Protein AF-A0A293NFX6-F1 (afdb_monomer_lite)

Sequence (127 aa):
MSAEDKKRLVREELVRREQQRKDKLVDVVMRQTDYDREKSQIKLKEHNFDVEKIVREYMNPQKPIEPKEEIKLSTNQIVYKEFRTMLDQASTKYRIEKEVEEKRMKYLYALQQKKREAAASLKNNIK

Secondary structure (DSSP, 8-state):
--HHHHHHHHHHHHHHHHHHHHHHHHHHHHHHSS--HHHHHHHHHHTTT-HHHHHHHHH-TTS--PPPP-----HHHHHHHHHHHHHHHHHHHHHHHHHHHHHHHHHHHHHHHHHHHHHHHHHHTT-

Structure (mmCIF, N/CA/C/O backbone):
data_AF-A0A293NFX6-F1
#
_entry.id   AF-A0A293NFX6-F1
#
loop_
_atom_site.group_PDB
_atom_site.id
_atom_site.type_symbol
_atom_site.label_atom_id
_atom_site.label_alt_id
_atom_site.label_comp_id
_atom_site.label_asym_id
_atom_site.label_entity_id
_atom_site.label_seq_id
_atom_site.pdbx_PDB_ins_code
_atom_site.Cartn_x
_atom_site.Cartn_y
_atom_site.Cartn_z
_atom_site.occupancy
_atom_site.B_iso_or_equiv
_atom_site.auth_seq_id
_atom_site.auth_comp_id
_atom_site.auth_asym_id
_atom_site.auth_atom_id
_atom_site.pdbx_PDB_model_num
ATOM 1 N N . MET A 1 1 ? -10.665 -0.521 -29.847 1.00 60.12 1 MET A N 1
ATOM 2 C CA . MET A 1 1 ? -11.073 0.025 -28.533 1.00 60.12 1 MET A CA 1
ATOM 3 C C . MET A 1 1 ? -10.485 1.412 -28.374 1.00 60.12 1 MET A C 1
ATOM 5 O O . MET A 1 1 ? -9.259 1.528 -28.349 1.00 60.12 1 MET A O 1
ATOM 9 N N . SER A 1 2 ? -11.341 2.431 -28.307 1.00 77.00 2 SER A N 1
ATOM 10 C CA . SER A 1 2 ? -10.937 3.816 -28.056 1.00 77.00 2 SER A CA 1
ATOM 11 C C . SER A 1 2 ? -10.302 3.944 -26.663 1.00 77.00 2 SER A C 1
ATOM 13 O O . SER A 1 2 ? -10.539 3.122 -25.773 1.00 77.00 2 SER A O 1
ATOM 15 N N . ALA A 1 3 ? -9.466 4.965 -26.454 1.00 78.75 3 ALA A N 1
ATOM 16 C CA . ALA A 1 3 ? -8.876 5.257 -25.145 1.00 78.75 3 ALA A CA 1
ATOM 17 C C . ALA A 1 3 ? -9.951 5.516 -24.067 1.00 78.75 3 ALA A C 1
ATOM 19 O O . ALA A 1 3 ? -9.729 5.232 -22.888 1.00 78.75 3 ALA A O 1
ATOM 20 N N . GLU A 1 4 ? -11.126 5.999 -24.473 1.00 79.56 4 GLU A N 1
ATOM 21 C CA . GLU A 1 4 ? -12.276 6.224 -23.594 1.00 79.56 4 GLU A CA 1
ATOM 22 C C . GLU A 1 4 ? -12.955 4.919 -23.162 1.00 79.56 4 GLU A C 1
ATOM 24 O O . GLU A 1 4 ? -13.267 4.759 -21.981 1.00 79.56 4 GLU A O 1
ATOM 29 N N . ASP A 1 5 ? -13.086 3.947 -24.068 1.00 83.56 5 ASP A N 1
ATOM 30 C CA . ASP A 1 5 ? -13.660 2.629 -23.762 1.00 83.56 5 ASP A CA 1
ATOM 31 C C . ASP A 1 5 ? -12.800 1.880 -22.742 1.00 83.56 5 ASP A C 1
ATOM 33 O O . ASP A 1 5 ? -13.306 1.277 -21.797 1.00 83.56 5 ASP A O 1
ATOM 37 N N . LYS A 1 6 ? -11.470 1.975 -22.885 1.00 82.56 6 LYS A N 1
ATOM 38 C CA . LYS A 1 6 ? -10.521 1.387 -21.927 1.00 82.56 6 LYS A CA 1
ATOM 39 C C . LYS A 1 6 ? -10.653 2.024 -20.541 1.00 82.56 6 LYS A C 1
ATOM 41 O O . LYS A 1 6 ? -10.616 1.309 -19.544 1.00 82.56 6 LYS A O 1
ATOM 46 N N . LYS A 1 7 ? -10.838 3.348 -20.459 1.00 83.94 7 LYS A N 1
ATOM 47 C CA . LYS A 1 7 ? -11.054 4.052 -19.180 1.00 83.94 7 LYS A CA 1
ATOM 48 C C . LYS A 1 7 ? -12.367 3.644 -18.510 1.00 83.94 7 LYS A C 1
ATOM 50 O O . LYS A 1 7 ? -12.379 3.458 -17.294 1.00 83.94 7 LYS A O 1
ATOM 55 N N . ARG A 1 8 ? -13.451 3.488 -19.278 1.00 86.56 8 ARG A N 1
ATOM 56 C CA . ARG A 1 8 ? -14.748 3.017 -18.759 1.00 86.56 8 ARG A CA 1
ATOM 57 C C . ARG A 1 8 ? -14.648 1.596 -18.210 1.00 86.56 8 ARG A C 1
ATOM 59 O O . ARG A 1 8 ? -15.000 1.385 -17.055 1.00 86.56 8 ARG A O 1
ATOM 66 N N . LEU A 1 9 ? -14.042 0.682 -18.970 1.00 88.25 9 LEU A N 1
ATOM 67 C CA . LEU A 1 9 ? -13.845 -0.711 -18.560 1.00 88.25 9 LEU A CA 1
ATOM 68 C C . LEU A 1 9 ? -13.042 -0.827 -17.251 1.00 88.25 9 LEU A C 1
ATOM 70 O O . LEU A 1 9 ? -13.409 -1.574 -16.348 1.00 88.25 9 LEU A O 1
ATOM 74 N N . VAL A 1 10 ? -11.959 -0.053 -17.118 1.00 90.62 10 VAL A N 1
ATOM 75 C CA . VAL A 1 10 ? -11.148 -0.029 -15.888 1.00 90.62 10 VAL A CA 1
ATOM 76 C C . VAL A 1 10 ? -11.962 0.492 -14.702 1.00 90.62 10 VAL A C 1
ATOM 78 O O . VAL A 1 10 ? -11.872 -0.058 -13.607 1.00 90.62 10 VAL A O 1
ATOM 81 N N . ARG A 1 11 ? -12.779 1.532 -14.905 1.00 87.44 11 ARG A N 1
ATOM 82 C CA . ARG A 1 11 ? -13.644 2.083 -13.854 1.00 87.44 11 ARG A CA 1
ATOM 83 C C . ARG A 1 11 ? -14.702 1.077 -13.403 1.00 87.44 11 ARG A C 1
ATOM 85 O O . ARG A 1 11 ? -14.914 0.933 -12.204 1.00 87.44 11 ARG A O 1
ATOM 92 N N . GLU A 1 12 ? -15.338 0.383 -14.338 1.00 90.69 12 GLU A N 1
ATOM 93 C CA . GLU A 1 12 ? -16.340 -0.651 -14.050 1.00 90.69 12 GLU A CA 1
ATOM 94 C C . GLU A 1 12 ? -15.739 -1.820 -13.264 1.00 90.69 12 GLU A C 1
ATOM 96 O O . GLU A 1 12 ? -16.301 -2.240 -12.252 1.00 90.69 12 GLU A O 1
ATOM 101 N N . GLU A 1 13 ? -14.557 -2.292 -13.661 1.00 92.56 13 GLU A N 1
ATOM 102 C CA . GLU A 1 13 ? -13.847 -3.365 -12.961 1.00 92.56 13 GLU A CA 1
ATOM 103 C C . GLU A 1 13 ? -13.454 -2.955 -11.531 1.00 92.56 13 GLU A C 1
ATOM 105 O O . GLU A 1 13 ? -13.590 -3.744 -10.594 1.00 92.56 13 GLU A O 1
ATOM 110 N N . LEU A 1 14 ? -13.021 -1.705 -11.328 1.00 89.06 14 LEU A N 1
ATOM 111 C CA . LEU A 1 14 ? -12.738 -1.171 -9.992 1.00 89.06 14 LEU A CA 1
ATOM 112 C C . LEU A 1 14 ? -13.996 -1.136 -9.116 1.00 89.06 14 LEU A C 1
ATOM 114 O O . LEU A 1 14 ? -13.958 -1.598 -7.977 1.00 89.06 14 LEU A O 1
ATOM 118 N N . VAL A 1 15 ? -15.119 -0.647 -9.652 1.00 93.38 15 VAL A N 1
ATOM 119 C CA . VAL A 1 15 ? -16.403 -0.620 -8.932 1.00 93.38 15 VAL A CA 1
ATOM 120 C C . VAL A 1 15 ? -16.850 -2.037 -8.568 1.00 93.38 15 VAL A C 1
ATOM 122 O O . VAL A 1 15 ? -17.255 -2.284 -7.431 1.00 93.38 15 VAL A O 1
ATOM 125 N N . ARG A 1 16 ? -16.717 -2.990 -9.495 1.00 92.56 16 ARG A N 1
ATOM 126 C CA . ARG A 1 16 ? -17.055 -4.397 -9.265 1.00 92.56 16 ARG A CA 1
ATOM 127 C C . ARG A 1 16 ? -16.213 -5.015 -8.150 1.00 92.56 16 ARG A C 1
ATOM 129 O O . ARG A 1 16 ? -16.762 -5.690 -7.281 1.00 92.56 16 ARG A O 1
ATOM 136 N N . ARG A 1 17 ? -14.897 -4.786 -8.151 1.00 91.00 17 ARG A N 1
ATOM 137 C CA . ARG A 1 17 ? -13.988 -5.293 -7.107 1.00 91.00 17 ARG A CA 1
ATOM 138 C C . ARG A 1 17 ? -14.310 -4.721 -5.736 1.00 91.00 17 ARG A C 1
ATOM 140 O O . ARG A 1 17 ? -14.325 -5.463 -4.756 1.00 91.00 17 ARG A O 1
ATOM 147 N N . GLU A 1 18 ? -14.603 -3.427 -5.672 1.00 89.50 18 GLU A N 1
ATOM 148 C CA . GLU A 1 18 ? -15.016 -2.776 -4.431 1.00 89.50 18 GLU A CA 1
ATOM 149 C C . GLU A 1 18 ? -16.335 -3.350 -3.906 1.00 89.50 18 GLU A C 1
ATOM 151 O O . GLU A 1 18 ? -16.450 -3.631 -2.712 1.00 89.50 18 GLU A O 1
ATOM 156 N N . GLN A 1 19 ? -17.303 -3.615 -4.787 1.00 91.19 19 GLN A N 1
ATOM 157 C CA . GLN A 1 19 ? -18.556 -4.251 -4.388 1.00 91.19 19 GLN A CA 1
ATOM 158 C C . GLN A 1 19 ? -18.328 -5.672 -3.856 1.00 91.19 19 GLN A C 1
ATOM 160 O O . GLN A 1 19 ? -18.768 -5.989 -2.755 1.00 91.19 19 GLN A O 1
ATOM 165 N N . GLN A 1 20 ? -17.543 -6.492 -4.562 1.00 92.88 20 GLN A N 1
ATOM 166 C CA . GLN A 1 20 ? -17.187 -7.840 -4.102 1.00 92.88 20 GLN A CA 1
ATOM 167 C C . GLN A 1 20 ? -16.471 -7.828 -2.750 1.00 92.88 20 GLN A C 1
ATOM 169 O O . GLN A 1 20 ? -16.665 -8.724 -1.928 1.00 92.88 20 GLN A O 1
ATOM 174 N N . ARG A 1 21 ? -15.620 -6.827 -2.507 1.00 92.12 21 ARG A N 1
ATOM 175 C CA . ARG A 1 21 ? -14.951 -6.658 -1.218 1.00 92.12 21 ARG A CA 1
ATOM 176 C C . ARG A 1 21 ? -15.962 -6.352 -0.116 1.00 92.12 21 ARG A C 1
ATOM 178 O O . ARG A 1 21 ? -15.884 -6.976 0.938 1.00 92.12 21 ARG A O 1
ATOM 185 N N . LYS A 1 22 ? -16.912 -5.444 -0.355 1.00 91.50 22 LYS A N 1
ATOM 186 C CA . LYS A 1 22 ? -17.975 -5.113 0.609 1.00 91.50 22 LYS A CA 1
ATOM 187 C C . LYS A 1 22 ? -18.868 -6.312 0.907 1.00 91.50 22 LYS A C 1
ATOM 189 O O . LYS A 1 22 ? -19.129 -6.577 2.075 1.00 91.50 22 LYS A O 1
ATOM 194 N N . ASP A 1 23 ? -19.261 -7.067 -0.115 1.00 93.75 23 ASP A N 1
ATOM 195 C CA . ASP A 1 23 ? -20.102 -8.256 0.055 1.00 93.75 23 ASP A CA 1
ATOM 196 C C . ASP A 1 23 ? -19.406 -9.321 0.911 1.00 93.75 23 ASP A C 1
ATOM 198 O O . ASP A 1 23 ? -20.015 -9.873 1.823 1.00 93.75 23 ASP A O 1
ATOM 202 N N . LYS A 1 24 ? -18.096 -9.532 0.716 1.00 95.25 24 LYS A N 1
ATOM 203 C CA . LYS A 1 24 ? -17.309 -10.426 1.580 1.00 95.25 24 LYS A CA 1
ATOM 204 C C . LYS A 1 24 ? -17.302 -9.975 3.040 1.00 95.25 24 LYS A C 1
ATOM 206 O O . LYS A 1 24 ? -17.361 -10.819 3.924 1.00 95.25 24 LYS A O 1
ATOM 211 N N . LEU A 1 25 ? -17.213 -8.671 3.307 1.00 94.38 25 LEU A N 1
ATOM 212 C CA . LEU A 1 25 ? -17.243 -8.152 4.680 1.00 94.38 25 LEU A CA 1
ATOM 213 C C . LEU A 1 25 ? -18.615 -8.361 5.327 1.00 94.38 25 LEU A C 1
ATOM 215 O O . LEU A 1 25 ? -18.680 -8.746 6.490 1.00 94.38 25 LEU A O 1
ATOM 219 N N . VAL A 1 26 ? -19.693 -8.158 4.564 1.00 95.25 26 VAL A N 1
ATOM 220 C CA . VAL A 1 26 ? -21.066 -8.440 5.007 1.00 95.25 26 VAL A CA 1
ATOM 221 C C . VAL A 1 26 ? -21.213 -9.913 5.378 1.00 95.25 26 VAL A C 1
ATOM 223 O O . VAL A 1 26 ? -21.675 -10.216 6.474 1.00 95.25 26 VAL A O 1
ATOM 226 N N . ASP A 1 27 ? -20.750 -10.821 4.517 1.00 95.50 27 ASP A N 1
ATOM 227 C CA . ASP A 1 27 ? -20.827 -12.260 4.773 1.00 95.50 27 ASP A CA 1
ATOM 228 C C . ASP A 1 27 ? -20.038 -12.670 6.028 1.00 95.50 27 ASP A C 1
ATOM 230 O O . ASP A 1 27 ? -20.448 -13.583 6.742 1.00 95.50 27 ASP A O 1
ATOM 234 N N . VAL A 1 28 ? -18.910 -12.011 6.324 1.00 95.38 28 VAL A N 1
ATOM 235 C CA . VAL A 1 28 ? -18.159 -12.269 7.563 1.00 95.38 28 VAL A CA 1
ATOM 236 C C . VAL A 1 28 ? -18.958 -11.819 8.784 1.00 95.38 28 VAL A C 1
ATOM 238 O O . VAL A 1 28 ? -19.047 -12.587 9.735 1.00 95.38 28 VAL A O 1
ATOM 241 N N . VAL A 1 29 ? -19.563 -10.627 8.760 1.00 94.88 29 VAL A N 1
ATOM 242 C CA . VAL A 1 29 ? -20.390 -10.132 9.877 1.00 94.88 29 VAL A CA 1
ATOM 243 C C . VAL A 1 29 ? -21.567 -11.076 10.128 1.00 94.88 29 VAL A C 1
ATOM 245 O O . VAL A 1 29 ? -21.706 -11.575 11.238 1.00 94.88 29 VAL A O 1
ATOM 248 N N . MET A 1 30 ? -22.330 -11.420 9.087 1.00 96.00 30 MET A N 1
ATOM 249 C CA . MET A 1 30 ? -23.496 -12.310 9.190 1.00 96.00 30 MET A CA 1
ATOM 250 C C . MET A 1 30 ? -23.162 -13.728 9.683 1.00 96.00 30 MET A C 1
ATOM 252 O O . MET A 1 30 ? -24.031 -14.423 10.191 1.00 96.00 30 MET A O 1
ATOM 256 N N . ARG A 1 31 ? -21.922 -14.205 9.505 1.00 95.88 31 ARG A N 1
ATOM 257 C CA . ARG A 1 31 ? -21.489 -15.513 10.038 1.00 95.88 31 ARG A CA 1
ATOM 258 C C . ARG A 1 31 ? -21.157 -15.475 11.527 1.00 95.88 31 ARG A C 1
ATOM 260 O O . ARG A 1 31 ? -21.110 -16.530 12.148 1.00 95.88 31 ARG A O 1
ATOM 267 N N . GLN A 1 32 ? -20.830 -14.300 12.056 1.00 92.25 32 GLN A N 1
ATOM 268 C CA . GLN A 1 32 ? -20.355 -14.113 13.430 1.00 92.25 32 GLN A CA 1
ATOM 269 C C . GLN A 1 32 ? -21.414 -13.475 14.336 1.00 92.25 32 GLN A C 1
ATOM 271 O O . GLN A 1 32 ? -21.265 -13.496 15.555 1.00 92.25 32 GLN A O 1
ATOM 276 N N . THR A 1 33 ? -22.465 -12.901 13.751 1.00 93.12 33 THR A N 1
ATOM 277 C CA . THR A 1 33 ? -23.579 -12.261 14.452 1.00 93.12 33 THR A CA 1
ATOM 278 C C . THR A 1 33 ? -24.914 -12.771 13.909 1.00 93.12 33 THR A C 1
ATOM 280 O O . THR A 1 33 ? -24.967 -13.443 12.883 1.00 93.12 33 THR A O 1
ATOM 283 N N . ASP A 1 34 ? -26.012 -12.430 14.578 1.00 94.19 34 ASP A N 1
ATOM 284 C CA . ASP A 1 34 ? -27.382 -12.703 14.118 1.00 94.19 34 ASP A CA 1
ATOM 285 C C . ASP A 1 34 ? -27.926 -11.643 13.138 1.00 94.19 34 ASP A C 1
ATOM 287 O O . ASP A 1 34 ? -29.130 -11.574 12.884 1.00 94.19 34 ASP A O 1
ATOM 291 N N . TYR A 1 35 ? -27.061 -10.776 12.604 1.00 94.38 35 TYR A N 1
ATOM 292 C CA . TYR A 1 35 ? -27.490 -9.660 11.769 1.00 94.38 35 TYR A CA 1
ATOM 293 C C . TYR A 1 35 ? -27.933 -10.130 10.386 1.00 94.38 35 TYR A C 1
ATOM 295 O O . TYR A 1 35 ? -27.277 -10.943 9.736 1.00 94.38 35 TYR A O 1
ATOM 303 N N . ASP A 1 36 ? -29.013 -9.532 9.887 1.00 94.94 36 ASP A N 1
ATOM 304 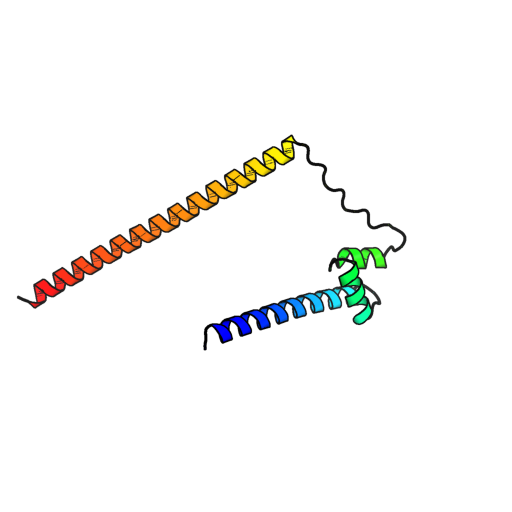C CA . ASP A 1 36 ? -29.388 -9.663 8.486 1.00 94.94 36 ASP A CA 1
ATOM 305 C C . ASP A 1 36 ? -28.419 -8.886 7.570 1.00 94.94 36 ASP A C 1
ATOM 307 O O . ASP A 1 36 ? -27.522 -8.149 8.008 1.00 94.94 36 ASP A O 1
ATOM 311 N N . ARG A 1 37 ? -28.584 -9.073 6.258 1.00 92.94 37 ARG A N 1
ATOM 312 C CA . ARG A 1 37 ? -27.724 -8.448 5.247 1.00 92.94 37 ARG A CA 1
ATOM 313 C C . ARG A 1 37 ? -27.794 -6.918 5.290 1.00 92.94 37 ARG A C 1
ATOM 315 O O . ARG A 1 37 ? -26.762 -6.272 5.111 1.00 92.94 37 ARG A O 1
ATOM 322 N N . GLU A 1 38 ? -28.968 -6.337 5.519 1.00 94.19 38 GLU A N 1
ATOM 323 C CA . GLU A 1 38 ? -29.148 -4.880 5.535 1.00 94.19 38 GLU A CA 1
ATOM 324 C C . GLU A 1 38 ? -28.510 -4.255 6.777 1.00 94.19 38 GLU A C 1
ATOM 326 O O . GLU A 1 38 ? -27.693 -3.338 6.671 1.00 94.19 38 GLU A O 1
ATOM 331 N N . LYS A 1 39 ? -28.788 -4.816 7.952 1.00 93.56 39 LYS A N 1
ATOM 332 C CA . LYS A 1 39 ? -28.214 -4.430 9.239 1.00 93.56 39 LYS A CA 1
ATOM 333 C C . LYS A 1 39 ? -26.698 -4.576 9.235 1.00 93.56 39 LYS A C 1
ATOM 335 O O . LYS A 1 39 ? -26.000 -3.681 9.707 1.00 93.56 39 LYS A O 1
ATOM 340 N N . SER A 1 40 ? -26.173 -5.641 8.627 1.00 93.88 40 SER A N 1
ATOM 341 C CA . SER A 1 40 ? -24.729 -5.831 8.450 1.00 93.88 40 SER A CA 1
ATOM 342 C C . SER A 1 40 ? -24.106 -4.727 7.592 1.00 93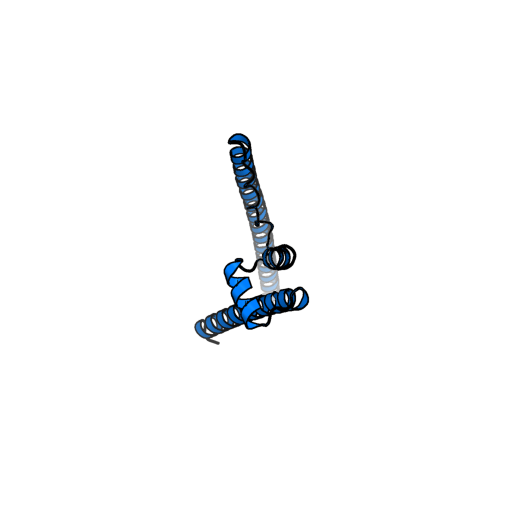.88 40 SER A C 1
ATOM 344 O O . SER A 1 40 ? -23.043 -4.212 7.933 1.00 93.88 40 SER A O 1
ATOM 346 N N . GLN A 1 41 ? -24.766 -4.304 6.507 1.00 93.50 41 GLN A N 1
ATOM 347 C CA . GLN A 1 41 ? -24.289 -3.188 5.681 1.00 93.50 41 GLN A CA 1
ATOM 348 C C . GLN A 1 41 ? -24.331 -1.847 6.416 1.00 93.50 41 GLN A C 1
ATOM 350 O O . GLN A 1 41 ? -23.410 -1.043 6.261 1.00 93.50 41 GLN A O 1
ATOM 355 N N . ILE A 1 42 ? -25.384 -1.596 7.197 1.00 94.25 42 ILE A N 1
ATOM 356 C CA . ILE A 1 42 ? -25.516 -0.378 8.006 1.00 94.25 42 ILE A CA 1
ATOM 357 C C . ILE A 1 42 ? -24.396 -0.335 9.049 1.00 94.25 42 ILE A C 1
ATOM 359 O O . ILE A 1 42 ? -23.623 0.621 9.071 1.00 94.25 42 ILE A O 1
ATOM 363 N N . LYS A 1 43 ? -24.212 -1.417 9.814 1.00 91.44 43 LYS A N 1
ATOM 364 C CA . LYS A 1 43 ? -23.145 -1.529 10.817 1.00 91.44 43 LYS A CA 1
ATOM 365 C C . LYS A 1 43 ? -21.749 -1.414 10.206 1.00 91.44 43 LYS A C 1
ATOM 367 O O . LYS A 1 43 ? -20.893 -0.724 10.749 1.00 91.44 43 LYS A O 1
ATOM 372 N N . LEU A 1 44 ? -21.511 -1.999 9.033 1.00 93.00 44 LEU A N 1
ATOM 373 C CA . LEU A 1 44 ? -20.246 -1.808 8.316 1.00 93.00 44 LEU A CA 1
ATOM 374 C C . LEU A 1 44 ? -19.987 -0.345 7.954 1.00 93.00 44 LEU A C 1
ATOM 376 O O . LEU A 1 44 ? -18.843 0.088 8.028 1.00 93.00 44 LEU A O 1
ATOM 380 N N . LYS A 1 45 ? -21.011 0.438 7.608 1.00 91.38 45 LYS A N 1
ATOM 381 C CA . LYS A 1 45 ? -20.840 1.878 7.365 1.00 91.38 45 LYS A CA 1
ATOM 382 C C . LYS A 1 45 ? -20.563 2.642 8.660 1.00 91.38 45 LYS A C 1
ATOM 384 O O . LYS A 1 45 ? -19.658 3.469 8.669 1.00 91.38 45 LYS A O 1
ATOM 389 N N . GLU A 1 46 ? -21.282 2.335 9.739 1.00 89.50 46 GLU A N 1
ATOM 390 C CA . GLU A 1 46 ? -21.089 2.960 11.060 1.00 89.50 46 GLU A CA 1
ATOM 391 C C . GLU A 1 46 ? -19.673 2.729 11.610 1.00 89.50 46 GLU A C 1
ATOM 393 O O . GLU A 1 46 ? -19.060 3.633 12.173 1.00 89.50 46 GLU A O 1
ATOM 398 N N . HIS A 1 47 ? -19.117 1.536 11.388 1.00 88.06 47 HIS A N 1
ATOM 399 C CA . HIS A 1 47 ? -17.806 1.138 11.903 1.00 88.06 47 HIS A CA 1
ATOM 400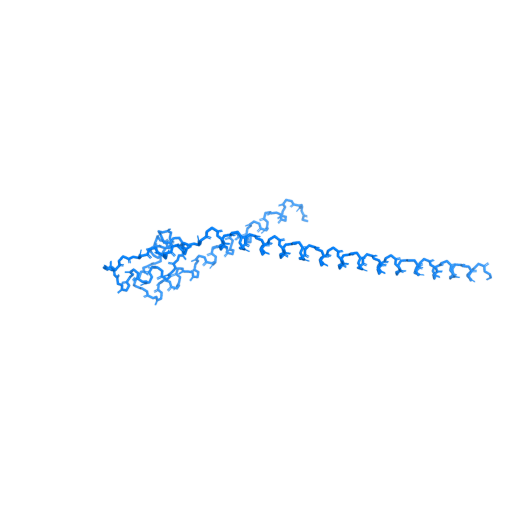 C C . HIS A 1 47 ? -16.658 1.298 10.897 1.00 88.06 47 HIS A C 1
ATOM 402 O O . HIS A 1 47 ? -15.601 0.696 11.084 1.00 88.06 47 HIS A O 1
ATOM 408 N N . ASN A 1 48 ? -16.815 2.101 9.837 1.00 90.38 48 ASN A N 1
ATOM 409 C CA . ASN A 1 48 ? -15.780 2.308 8.808 1.00 90.38 48 ASN A CA 1
ATOM 410 C C . ASN A 1 48 ? -15.230 0.990 8.218 1.00 90.38 48 ASN A C 1
ATOM 412 O O . ASN A 1 48 ? -14.034 0.853 7.963 1.00 90.38 48 ASN A O 1
ATOM 416 N N . PHE A 1 49 ? -16.117 0.020 7.998 1.00 89.56 49 PHE A N 1
ATOM 417 C CA . PHE A 1 49 ? -15.844 -1.324 7.479 1.00 89.56 49 PHE A CA 1
ATOM 418 C C . PHE A 1 49 ? -14.916 -2.179 8.363 1.00 89.56 49 PHE A C 1
ATOM 420 O O . PHE A 1 49 ? -14.339 -3.161 7.893 1.00 89.56 49 PHE A O 1
ATOM 427 N N . ASP A 1 50 ? -14.804 -1.840 9.650 1.00 90.19 50 ASP A N 1
ATOM 428 C CA . ASP A 1 50 ? -14.064 -2.605 10.651 1.00 90.19 50 ASP A CA 1
ATOM 429 C C . ASP A 1 50 ? -14.949 -3.709 11.251 1.00 90.19 50 ASP A C 1
ATOM 431 O O . ASP A 1 50 ? -15.718 -3.500 12.191 1.00 90.19 50 ASP A O 1
ATOM 435 N N . VAL A 1 51 ? -14.843 -4.905 10.673 1.00 91.75 51 VAL A N 1
ATOM 436 C CA . VAL A 1 51 ? -15.591 -6.095 11.107 1.00 91.75 51 VAL A CA 1
ATOM 437 C C . VAL A 1 51 ? -15.281 -6.457 12.559 1.00 91.75 51 VAL A C 1
ATOM 439 O O . VAL A 1 51 ? -16.172 -6.885 13.289 1.00 91.75 51 VAL A O 1
ATOM 442 N N . GLU A 1 52 ? -14.036 -6.275 12.996 1.00 88.94 52 GLU A N 1
ATOM 443 C CA . GLU A 1 52 ? -13.615 -6.650 14.342 1.00 88.94 52 GLU A CA 1
ATOM 444 C C . GLU A 1 52 ? -14.323 -5.790 15.392 1.00 88.94 52 GLU A C 1
ATOM 446 O O . GLU A 1 52 ? -14.797 -6.318 16.398 1.00 88.94 52 GLU A O 1
ATOM 451 N N . LYS A 1 53 ? -14.470 -4.484 15.134 1.00 88.19 53 LYS A N 1
ATOM 452 C CA . LYS A 1 53 ? -15.262 -3.593 15.995 1.00 88.19 53 LYS A CA 1
ATOM 453 C C . LYS A 1 53 ? -16.721 -4.022 16.086 1.00 88.19 53 LYS A C 1
ATOM 455 O O . LYS A 1 53 ? -17.252 -4.052 17.189 1.00 88.19 53 LYS A O 1
ATOM 460 N N . ILE A 1 54 ? -17.337 -4.394 14.964 1.00 90.62 54 ILE A N 1
ATOM 461 C CA . ILE A 1 54 ? -18.743 -4.828 14.925 1.00 90.62 54 ILE A CA 1
ATOM 462 C C . ILE A 1 54 ? -18.935 -6.106 15.743 1.00 90.62 54 ILE A C 1
ATOM 464 O O . ILE A 1 54 ? -19.860 -6.189 16.547 1.00 90.62 54 ILE A O 1
ATOM 468 N N . VAL A 1 55 ? -18.054 -7.095 15.566 1.00 90.06 55 VAL A N 1
ATOM 469 C CA . VAL A 1 55 ? -18.129 -8.363 16.307 1.00 90.06 55 VAL A CA 1
ATOM 470 C C . VAL A 1 55 ? -17.863 -8.137 17.797 1.00 90.06 55 VAL A C 1
ATOM 472 O O . VAL A 1 55 ? -18.564 -8.702 18.630 1.00 90.06 55 VAL A O 1
ATOM 475 N N . ARG A 1 56 ? -16.899 -7.280 18.159 1.00 87.56 56 ARG A N 1
ATOM 476 C CA . ARG A 1 56 ? -16.633 -6.919 19.562 1.00 87.56 56 ARG A CA 1
ATOM 477 C C . ARG A 1 56 ? -17.818 -6.199 20.208 1.00 87.56 56 ARG A C 1
ATOM 479 O O . ARG A 1 56 ? -18.168 -6.546 21.331 1.00 87.56 56 ARG A O 1
ATOM 486 N N . GLU A 1 57 ? -18.429 -5.243 19.506 1.00 88.19 57 GLU A N 1
ATOM 487 C CA . GLU A 1 57 ? -19.646 -4.554 19.960 1.00 88.19 57 GLU A CA 1
ATOM 488 C C . GLU A 1 57 ? -20.796 -5.542 20.158 1.00 88.19 57 GLU A C 1
ATOM 490 O O . GLU A 1 57 ? -21.461 -5.504 21.188 1.00 88.19 57 GLU A O 1
ATOM 495 N N . TYR A 1 58 ? -20.999 -6.461 19.211 1.00 90.94 58 TYR A N 1
ATOM 496 C CA . TYR A 1 58 ? -22.041 -7.482 19.308 1.00 90.94 58 TYR A CA 1
ATOM 497 C C . TYR A 1 58 ? -21.823 -8.428 20.499 1.00 90.94 58 TYR A C 1
ATOM 499 O O . TYR A 1 58 ? -22.758 -8.721 21.239 1.00 90.94 58 TYR A O 1
ATOM 507 N N . MET A 1 59 ? -20.583 -8.879 20.712 1.00 87.44 59 MET A N 1
ATOM 508 C CA . MET A 1 59 ? -20.238 -9.821 21.782 1.00 87.44 59 MET A CA 1
ATOM 509 C C . MET A 1 59 ? -20.237 -9.182 23.175 1.00 87.44 59 MET A C 1
ATOM 511 O O . MET A 1 59 ? -20.480 -9.874 24.162 1.00 87.44 59 MET A O 1
ATOM 515 N N . ASN A 1 60 ? -19.924 -7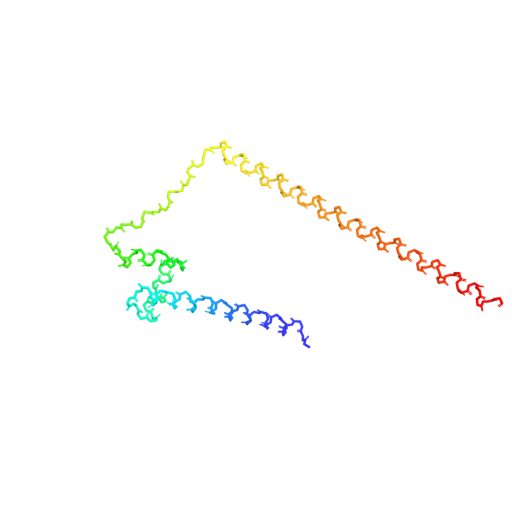.888 23.289 1.00 86.94 60 ASN A N 1
ATOM 516 C CA . ASN A 1 60 ? -19.892 -7.202 24.578 1.00 86.94 60 ASN A CA 1
ATOM 517 C C . ASN A 1 60 ? -20.324 -5.726 24.467 1.00 86.94 60 ASN A C 1
ATOM 519 O O . ASN A 1 60 ? -19.483 -4.825 24.548 1.00 86.94 60 ASN A O 1
ATOM 523 N N . PRO A 1 61 ? -21.636 -5.458 24.332 1.00 78.94 61 PRO A N 1
ATOM 524 C CA . PRO A 1 61 ? -22.162 -4.122 24.038 1.00 78.94 61 PRO A CA 1
ATOM 525 C C . PRO A 1 61 ? -21.976 -3.115 25.181 1.00 78.94 61 PRO A C 1
ATOM 527 O O . PRO A 1 61 ? -22.109 -1.913 24.974 1.00 78.94 61 PRO A O 1
ATOM 530 N N . GLN A 1 62 ? -21.669 -3.584 26.394 1.00 77.00 62 GLN A N 1
ATOM 531 C CA . GLN A 1 62 ? -21.451 -2.719 27.557 1.00 77.00 62 GLN A CA 1
ATOM 532 C C . GLN A 1 62 ? -20.011 -2.213 27.675 1.00 77.00 62 GLN A C 1
ATOM 534 O O . GLN A 1 62 ? -19.748 -1.329 28.489 1.00 77.00 62 GLN A O 1
ATOM 539 N N . LYS A 1 63 ? -19.071 -2.755 26.888 1.00 72.69 63 LYS A N 1
ATOM 540 C CA . LYS A 1 63 ? -17.681 -2.304 26.905 1.00 72.69 63 LYS A CA 1
ATOM 541 C C . LYS A 1 63 ? -17.478 -1.255 25.807 1.00 72.69 63 LYS A C 1
ATOM 543 O O . LYS A 1 63 ? -17.558 -1.611 24.631 1.00 72.69 63 LYS A O 1
ATOM 548 N N . PRO A 1 64 ? -17.190 0.014 26.152 1.00 66.12 64 PRO A N 1
ATOM 549 C CA . PRO A 1 64 ? -16.859 1.017 25.153 1.00 66.12 64 PRO A CA 1
ATOM 550 C C . PRO A 1 64 ? -15.690 0.523 24.300 1.00 66.12 64 PRO A C 1
ATOM 552 O O . PRO A 1 64 ? -14.720 -0.035 24.824 1.00 66.12 64 PRO A O 1
ATOM 555 N N . ILE A 1 65 ? -15.768 0.734 22.985 1.00 68.19 65 ILE A N 1
ATOM 556 C CA . ILE A 1 65 ? -14.602 0.591 22.116 1.00 68.19 65 ILE A CA 1
ATOM 557 C C . ILE A 1 65 ? -13.669 1.732 22.503 1.00 68.19 65 ILE A C 1
ATOM 559 O O . ILE A 1 65 ? -13.822 2.857 22.029 1.00 68.19 65 ILE A O 1
ATOM 563 N N . GLU A 1 66 ? -12.730 1.456 23.403 1.00 68.25 66 GLU A N 1
ATOM 564 C CA . GLU A 1 66 ? -11.652 2.391 23.678 1.00 68.25 66 GLU A CA 1
ATOM 565 C C . GLU A 1 66 ? -10.952 2.665 22.341 1.00 68.25 66 GLU A C 1
ATOM 567 O O . GLU A 1 66 ? -10.573 1.712 21.638 1.00 68.25 66 GLU A O 1
ATOM 572 N N . PRO A 1 67 ? -10.840 3.936 21.912 1.00 66.44 67 PRO A N 1
ATOM 573 C CA . PRO A 1 67 ? -10.008 4.244 20.766 1.00 66.44 67 PRO A CA 1
ATOM 574 C C . PRO A 1 67 ? -8.637 3.645 21.063 1.00 66.44 67 PRO A C 1
ATOM 576 O O . PRO A 1 67 ? -8.120 3.824 22.165 1.00 66.44 67 PRO A O 1
ATOM 579 N N . LYS A 1 68 ? -8.076 2.889 20.106 1.00 65.94 68 LYS A N 1
ATOM 580 C CA . LYS A 1 68 ? -6.674 2.467 20.198 1.00 65.94 68 LYS A CA 1
ATOM 581 C C . LYS A 1 68 ? -5.898 3.718 20.567 1.00 65.94 68 LYS A C 1
ATOM 583 O O . LYS A 1 68 ? -5.953 4.677 19.797 1.00 65.94 68 LYS A O 1
ATOM 588 N N . GLU A 1 69 ? -5.272 3.714 21.743 1.00 64.69 69 GLU A N 1
ATOM 589 C CA . GLU A 1 69 ? -4.493 4.855 22.191 1.00 64.69 69 GLU A CA 1
ATOM 590 C C . GLU A 1 69 ? -3.554 5.219 21.049 1.00 64.69 69 GLU A C 1
ATOM 592 O O . GLU A 1 69 ? -2.771 4.384 20.578 1.00 64.69 69 GLU A O 1
ATOM 597 N N . GLU A 1 70 ? -3.700 6.435 20.525 1.00 67.12 70 GLU A N 1
ATOM 598 C CA . GLU A 1 70 ? -2.712 6.947 19.599 1.00 67.12 70 GLU A CA 1
ATOM 599 C C . GLU A 1 70 ? -1.394 6.895 20.352 1.00 67.12 70 GLU A C 1
ATOM 601 O O . GLU A 1 70 ? -1.245 7.520 21.405 1.00 67.12 70 GLU A O 1
ATOM 606 N N . ILE A 1 71 ? -0.468 6.073 19.853 1.00 76.88 71 ILE A N 1
ATOM 607 C CA . ILE A 1 71 ? 0.852 5.939 20.450 1.00 76.88 71 ILE A CA 1
ATOM 608 C C . ILE A 1 71 ? 1.438 7.347 20.442 1.00 76.88 71 ILE A C 1
ATOM 610 O O . ILE A 1 71 ? 1.792 7.866 19.382 1.00 76.88 71 ILE A O 1
ATOM 614 N N . LYS A 1 72 ? 1.489 7.981 21.618 1.00 80.00 72 LYS A N 1
ATOM 615 C CA . LYS A 1 72 ? 2.045 9.321 21.783 1.00 80.00 72 LYS A CA 1
ATOM 616 C C . LYS A 1 72 ? 3.543 9.215 21.556 1.00 80.00 72 LYS A C 1
ATOM 618 O O . LYS A 1 72 ? 4.305 8.918 22.474 1.00 80.00 72 LYS A O 1
ATOM 623 N N . LEU A 1 73 ? 3.950 9.387 20.304 1.00 83.31 73 LEU A N 1
ATOM 624 C CA . LEU A 1 73 ? 5.354 9.400 19.945 1.00 83.31 73 LEU A CA 1
ATOM 625 C C . LEU A 1 73 ? 5.990 10.656 20.537 1.00 83.31 73 LEU A C 1
ATOM 627 O O . LEU A 1 73 ? 5.436 11.752 20.434 1.00 83.31 73 LEU A O 1
ATOM 631 N N . SER A 1 74 ? 7.163 10.508 21.145 1.00 92.75 74 SER A N 1
ATOM 632 C CA . SER A 1 74 ? 7.945 11.676 21.544 1.00 92.75 74 SER A CA 1
ATOM 633 C C . SER A 1 74 ? 8.399 12.450 20.306 1.00 92.75 74 SER A C 1
ATOM 635 O O . SER A 1 74 ? 8.559 11.873 19.226 1.00 92.75 74 SER A O 1
ATOM 637 N N . THR A 1 75 ? 8.676 13.746 20.458 1.00 91.94 75 THR A N 1
ATOM 638 C CA . THR A 1 75 ? 9.219 14.581 19.374 1.00 91.94 75 THR A CA 1
ATOM 639 C C . THR A 1 75 ? 10.416 13.911 18.701 1.00 91.94 75 THR A C 1
ATOM 641 O O . THR A 1 75 ? 10.484 13.840 17.479 1.00 91.94 75 THR A O 1
ATOM 644 N N . ASN A 1 76 ? 11.307 13.305 19.492 1.00 94.94 76 ASN A N 1
ATOM 645 C CA . ASN A 1 76 ? 12.464 12.585 18.968 1.00 94.94 76 ASN A CA 1
ATOM 646 C C . ASN A 1 76 ? 12.054 11.369 18.127 1.00 94.94 76 ASN A C 1
ATOM 648 O O . ASN A 1 76 ? 12.614 11.154 17.059 1.00 94.94 76 ASN A O 1
ATOM 652 N N . GLN A 1 77 ? 11.067 10.580 18.561 1.00 92.69 77 GLN A N 1
ATOM 653 C CA . GLN A 1 77 ? 10.583 9.425 17.794 1.00 92.69 77 GLN A CA 1
ATOM 654 C C . GLN A 1 77 ? 9.961 9.836 16.455 1.00 92.69 77 GLN A C 1
ATOM 656 O O . GLN A 1 77 ? 10.175 9.151 15.454 1.00 92.69 77 GLN A O 1
ATOM 661 N N . ILE A 1 78 ? 9.232 10.954 16.426 1.00 92.69 78 ILE A N 1
ATOM 662 C CA . ILE A 1 78 ? 8.667 11.524 15.196 1.00 92.69 78 ILE A CA 1
ATOM 663 C C . ILE A 1 78 ? 9.799 11.933 14.254 1.00 92.69 78 ILE A C 1
ATOM 665 O O . ILE A 1 78 ? 9.848 11.471 13.116 1.00 92.69 78 ILE A O 1
ATOM 669 N N . VAL A 1 79 ? 10.762 12.697 14.766 1.00 93.56 79 VAL A N 1
ATOM 670 C CA . VAL A 1 79 ? 11.935 13.147 14.012 1.00 93.56 79 VAL A CA 1
ATOM 671 C C . VAL A 1 79 ? 12.722 11.955 13.448 1.00 93.56 79 VAL A C 1
ATOM 673 O O . VAL A 1 79 ? 13.021 11.915 12.257 1.00 93.56 79 VAL A O 1
ATOM 676 N N . TYR A 1 80 ? 12.993 10.918 14.248 1.00 96.25 80 TYR A N 1
ATOM 677 C CA . TYR A 1 80 ? 13.680 9.711 13.767 1.00 96.25 80 TYR A CA 1
ATOM 678 C C . TYR A 1 80 ? 12.875 8.930 12.723 1.00 96.25 80 TYR A C 1
ATOM 680 O O . TYR A 1 80 ? 13.458 8.364 11.793 1.00 96.25 80 TYR A O 1
ATOM 688 N N . LYS A 1 81 ? 11.545 8.878 12.858 1.00 95.06 81 LYS A N 1
ATOM 689 C CA . LYS A 1 81 ? 10.664 8.250 11.867 1.00 95.06 81 LYS A CA 1
ATOM 690 C C . LYS A 1 81 ? 10.734 8.992 10.534 1.00 95.06 81 LYS A C 1
ATOM 692 O O . LYS A 1 81 ? 10.831 8.347 9.489 1.00 95.06 81 LYS A O 1
ATOM 697 N N . GLU A 1 82 ? 10.719 10.320 10.568 1.00 95.00 82 GLU A N 1
ATOM 698 C CA . GLU A 1 82 ? 10.848 11.153 9.373 1.00 95.00 82 GLU A CA 1
ATOM 699 C C . GLU A 1 82 ? 12.214 10.977 8.719 1.00 95.00 82 GLU A C 1
ATOM 701 O O . GLU A 1 82 ? 12.275 10.673 7.528 1.00 95.00 82 GLU A O 1
ATOM 706 N N . PHE A 1 83 ? 13.300 11.031 9.496 1.00 95.62 83 PHE A N 1
ATOM 707 C CA . PHE A 1 83 ? 14.647 10.783 8.982 1.00 95.62 83 PHE A CA 1
ATOM 708 C C . PHE A 1 83 ? 14.770 9.421 8.297 1.00 95.62 83 PHE A C 1
ATOM 710 O O . PHE A 1 83 ? 15.288 9.343 7.183 1.00 95.62 83 PHE A O 1
ATOM 717 N N . ARG A 1 84 ? 14.262 8.349 8.920 1.00 95.44 84 ARG A N 1
ATOM 718 C CA . ARG A 1 84 ? 14.269 7.011 8.312 1.00 95.44 84 ARG A CA 1
ATOM 719 C C . ARG A 1 84 ? 13.465 6.987 7.016 1.00 95.44 84 ARG A C 1
ATOM 721 O O . ARG A 1 84 ? 13.969 6.510 6.008 1.00 95.44 84 ARG A O 1
ATOM 728 N N . THR A 1 85 ? 12.264 7.559 7.021 1.00 96.38 85 THR A N 1
ATOM 729 C CA . THR A 1 85 ? 11.412 7.619 5.825 1.00 96.38 85 THR A CA 1
ATOM 730 C C . THR A 1 85 ? 12.123 8.336 4.676 1.00 96.38 85 THR A C 1
ATOM 732 O O . THR A 1 85 ? 12.111 7.858 3.543 1.00 96.38 85 THR A O 1
ATOM 735 N N . MET A 1 86 ? 12.793 9.452 4.967 1.00 97.19 86 MET A N 1
ATOM 736 C CA . MET A 1 86 ? 13.527 10.236 3.975 1.00 97.19 86 MET A CA 1
ATOM 737 C C . MET A 1 86 ? 14.721 9.461 3.398 1.00 97.19 86 MET A C 1
ATOM 739 O O . MET A 1 86 ? 14.931 9.447 2.184 1.00 97.19 86 MET A O 1
ATOM 743 N N . LEU A 1 87 ? 15.482 8.776 4.256 1.00 97.00 87 LEU A N 1
ATOM 744 C CA . LEU A 1 87 ? 16.616 7.945 3.844 1.00 97.00 87 LEU A CA 1
ATOM 745 C C . LEU A 1 87 ? 16.171 6.731 3.024 1.00 97.00 87 LEU A C 1
ATOM 747 O O . LEU A 1 87 ? 16.778 6.432 1.994 1.00 97.00 87 LEU A O 1
ATOM 751 N N . ASP A 1 88 ? 15.092 6.068 3.433 1.00 96.12 88 ASP A N 1
ATOM 752 C CA . ASP A 1 88 ? 14.538 4.914 2.724 1.00 96.12 88 ASP A CA 1
ATOM 753 C C . ASP A 1 88 ? 14.062 5.313 1.320 1.00 96.12 88 ASP A C 1
ATOM 755 O O . ASP A 1 88 ? 14.325 4.608 0.339 1.00 96.12 88 ASP A O 1
ATOM 759 N N . GLN A 1 89 ? 13.425 6.481 1.194 1.00 96.69 89 GLN A N 1
ATOM 760 C CA . GLN A 1 89 ? 13.024 7.046 -0.095 1.00 96.69 89 GLN A CA 1
ATOM 761 C C . GLN A 1 89 ? 14.232 7.377 -0.977 1.00 96.69 89 GLN A C 1
ATOM 763 O O . GLN A 1 89 ? 14.252 6.996 -2.149 1.00 96.69 89 GLN A O 1
ATOM 768 N N . ALA A 1 90 ? 15.251 8.042 -0.426 1.00 96.69 90 ALA A N 1
ATOM 769 C CA . ALA A 1 90 ? 16.463 8.394 -1.164 1.00 96.69 90 ALA A CA 1
ATOM 770 C C . ALA A 1 90 ? 17.216 7.147 -1.659 1.00 96.69 90 ALA A C 1
ATOM 772 O O . ALA A 1 90 ? 17.577 7.063 -2.834 1.00 96.69 90 ALA A O 1
ATOM 773 N N . SER A 1 91 ? 17.389 6.150 -0.788 1.00 96.94 91 SER A N 1
ATOM 774 C CA . SER A 1 91 ? 18.038 4.877 -1.114 1.00 96.94 91 SER A CA 1
ATOM 775 C C . SER A 1 91 ? 17.269 4.107 -2.191 1.00 96.94 91 SER A C 1
ATOM 777 O O . SER A 1 91 ? 17.845 3.649 -3.182 1.00 96.94 91 SER A O 1
ATOM 779 N N . THR A 1 92 ? 15.941 4.037 -2.055 1.00 96.56 92 THR A N 1
ATOM 780 C CA . THR A 1 92 ? 15.073 3.391 -3.048 1.00 96.56 92 THR A CA 1
ATOM 781 C C . THR A 1 92 ? 15.175 4.079 -4.405 1.00 96.56 92 THR A C 1
ATOM 783 O O . THR A 1 92 ? 15.335 3.398 -5.419 1.00 96.56 92 THR A O 1
ATOM 786 N N . LYS A 1 93 ? 15.129 5.416 -4.430 1.00 96.94 93 LYS A N 1
ATOM 787 C CA . LYS A 1 93 ? 15.259 6.213 -5.653 1.00 96.94 93 LYS A CA 1
ATOM 788 C C . LYS A 1 93 ? 16.601 5.962 -6.340 1.00 96.94 93 LYS A C 1
ATOM 790 O O . LYS A 1 93 ? 16.610 5.613 -7.517 1.00 96.94 93 LYS A O 1
ATOM 795 N N . TYR A 1 94 ? 17.706 6.052 -5.600 1.00 97.38 94 TYR A N 1
ATOM 796 C CA . TYR A 1 94 ? 19.046 5.814 -6.139 1.00 97.38 94 TYR A CA 1
ATOM 797 C C . TYR A 1 94 ? 19.185 4.413 -6.745 1.00 97.38 94 TYR A C 1
ATOM 799 O O . TYR A 1 94 ? 19.695 4.258 -7.854 1.00 97.38 94 TYR A O 1
ATOM 807 N N . ARG A 1 95 ? 18.689 3.381 -6.049 1.00 96.75 95 ARG A N 1
ATOM 808 C CA . ARG A 1 95 ? 18.710 2.003 -6.558 1.00 96.75 95 ARG A CA 1
ATOM 809 C C . ARG A 1 95 ? 17.957 1.881 -7.883 1.00 96.75 95 ARG A C 1
ATOM 811 O O . ARG A 1 95 ? 18.484 1.293 -8.822 1.00 96.75 95 ARG A O 1
ATOM 818 N N . ILE A 1 96 ? 16.753 2.449 -7.966 1.00 97.06 96 ILE A N 1
ATOM 819 C CA . ILE A 1 96 ? 15.939 2.418 -9.189 1.00 97.06 96 ILE A CA 1
ATOM 820 C C . ILE A 1 96 ? 16.655 3.145 -10.330 1.00 97.06 96 ILE A C 1
ATOM 822 O O . ILE A 1 96 ? 16.756 2.601 -11.427 1.00 97.06 96 ILE A O 1
ATOM 826 N N . GLU A 1 97 ? 17.172 4.349 -10.083 1.00 96.44 97 GLU A N 1
ATOM 827 C CA . GLU A 1 97 ? 17.893 5.134 -11.091 1.00 96.44 97 GLU A CA 1
ATOM 828 C C . GLU A 1 97 ? 19.120 4.383 -11.613 1.00 96.44 97 GLU A C 1
ATOM 830 O O . GLU A 1 97 ? 19.321 4.296 -12.824 1.00 96.44 97 GLU A O 1
ATOM 835 N N . LYS A 1 98 ? 19.886 3.756 -10.715 1.00 96.94 98 LYS A N 1
ATOM 836 C CA . LYS A 1 98 ? 21.038 2.932 -11.082 1.00 96.94 98 LYS A CA 1
ATOM 837 C C . LYS A 1 98 ? 20.637 1.742 -11.954 1.00 96.94 98 LYS A C 1
ATOM 839 O O . LYS A 1 98 ? 21.249 1.515 -12.993 1.00 96.94 98 LYS A O 1
ATOM 844 N N . GLU A 1 99 ? 19.590 1.009 -11.581 1.00 96.56 99 GLU A N 1
ATOM 845 C CA . GLU A 1 99 ? 19.094 -0.116 -12.384 1.00 96.56 99 GLU A CA 1
ATOM 846 C C . GLU A 1 99 ? 18.599 0.323 -13.770 1.00 96.56 99 GLU A C 1
ATOM 848 O O . GLU A 1 99 ? 18.803 -0.385 -14.762 1.00 96.56 99 GLU A O 1
ATOM 853 N N . VAL A 1 100 ? 17.931 1.476 -13.855 1.00 97.06 100 VAL A N 1
ATOM 854 C CA . VAL A 1 100 ? 17.461 2.046 -15.124 1.00 97.06 100 VAL A CA 1
ATOM 855 C C . VAL A 1 100 ? 18.644 2.429 -16.008 1.00 97.06 100 VAL A C 1
ATOM 857 O O . VAL A 1 100 ? 18.657 2.067 -17.187 1.00 97.06 100 VAL A O 1
ATOM 860 N N . GLU A 1 101 ? 19.651 3.097 -15.448 1.00 95.88 101 GLU A N 1
ATOM 861 C CA . GLU A 1 101 ? 20.848 3.497 -16.187 1.00 95.88 101 GLU A CA 1
ATOM 862 C C . GLU A 1 101 ? 21.635 2.271 -16.673 1.00 95.88 101 GLU A C 1
ATOM 864 O O . GLU A 1 101 ? 21.991 2.183 -17.847 1.00 95.88 101 GLU A O 1
ATOM 869 N N . GLU A 1 102 ? 21.811 1.248 -15.834 1.00 96.44 102 GLU A N 1
ATOM 870 C CA . GLU A 1 102 ? 22.462 -0.007 -16.230 1.00 96.44 102 GLU A CA 1
ATOM 871 C C . GLU A 1 102 ? 21.720 -0.715 -17.375 1.00 96.44 102 GLU A C 1
ATOM 873 O O . GLU A 1 102 ? 22.343 -1.201 -18.326 1.00 96.44 102 GLU A O 1
ATOM 878 N N . LYS A 1 103 ? 20.382 -0.764 -17.324 1.00 96.12 103 LYS A N 1
ATOM 879 C CA . LYS A 1 103 ? 19.558 -1.327 -18.407 1.00 96.12 103 LYS A CA 1
ATOM 880 C C . LYS A 1 103 ? 19.698 -0.516 -19.692 1.00 96.12 103 LYS A C 1
ATOM 882 O O . LYS A 1 103 ? 19.842 -1.100 -20.769 1.00 96.12 103 LYS A O 1
ATOM 887 N N . ARG A 1 104 ? 19.693 0.814 -19.587 1.00 95.62 104 ARG A N 1
ATOM 888 C CA . ARG A 1 104 ? 19.877 1.728 -20.718 1.00 95.62 104 ARG A CA 1
ATOM 889 C C . ARG A 1 104 ? 21.237 1.523 -21.377 1.00 95.62 104 ARG A C 1
ATOM 891 O O . ARG A 1 104 ? 21.303 1.379 -22.596 1.00 95.62 104 ARG A O 1
ATOM 898 N N . MET A 1 105 ? 22.299 1.428 -20.584 1.00 95.44 105 MET A N 1
ATOM 899 C CA . MET A 1 105 ? 23.655 1.195 -21.079 1.00 95.44 105 MET A CA 1
ATOM 900 C C . MET A 1 105 ? 23.785 -0.156 -21.786 1.00 95.44 105 MET A C 1
ATOM 902 O O . MET A 1 105 ? 24.312 -0.218 -22.898 1.00 95.44 105 MET A O 1
ATOM 906 N N . LYS A 1 106 ? 23.233 -1.229 -21.203 1.00 96.12 106 LYS A N 1
ATOM 907 C CA . LYS A 1 106 ? 23.186 -2.554 -21.849 1.00 96.12 106 LYS A CA 1
ATOM 908 C C . LYS A 1 106 ? 22.451 -2.508 -23.191 1.00 96.12 106 LYS A C 1
ATOM 910 O O . LYS A 1 106 ? 22.924 -3.081 -24.172 1.00 96.12 106 LYS A O 1
ATOM 915 N N . TYR A 1 107 ? 21.323 -1.802 -23.252 1.00 95.38 107 TYR A N 1
ATOM 916 C CA . TYR A 1 107 ? 20.556 -1.631 -24.484 1.00 95.38 107 TYR A CA 1
ATOM 917 C C . TYR A 1 107 ? 21.342 -0.872 -25.563 1.00 95.38 107 TYR A C 1
ATOM 919 O O . TYR A 1 107 ? 21.405 -1.324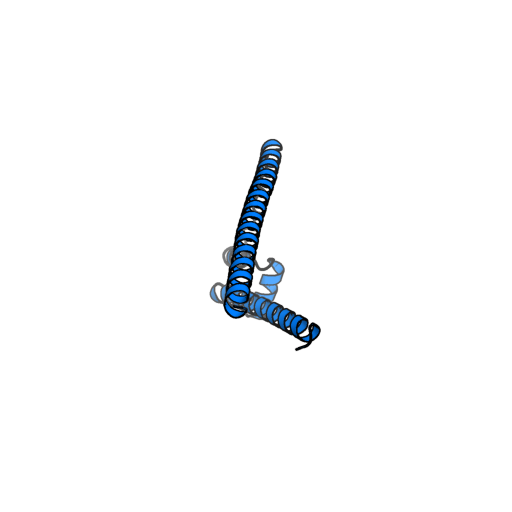 -26.708 1.00 95.38 107 TYR A O 1
ATOM 927 N N . LEU A 1 108 ? 21.981 0.247 -25.205 1.00 96.75 108 LEU A N 1
ATOM 928 C CA . LEU A 1 108 ? 22.794 1.035 -26.137 1.00 96.75 108 LEU A CA 1
ATOM 929 C C . LEU A 1 108 ? 23.968 0.220 -26.693 1.00 96.75 108 LEU A C 1
ATOM 931 O O . LEU A 1 108 ? 24.214 0.248 -27.901 1.00 96.75 108 LEU A O 1
ATOM 935 N N . TYR A 1 109 ? 24.642 -0.553 -25.839 1.00 96.06 109 TYR A N 1
ATOM 936 C CA . TYR A 1 109 ? 25.725 -1.442 -26.253 1.00 96.06 109 TYR A CA 1
ATOM 937 C C . TYR A 1 109 ? 25.242 -2.503 -27.253 1.00 96.06 109 TYR A C 1
ATOM 939 O O . TYR A 1 109 ? 25.833 -2.669 -28.321 1.00 96.06 109 TYR A O 1
ATOM 947 N N . ALA A 1 110 ? 24.121 -3.173 -26.963 1.00 95.75 110 ALA A N 1
ATOM 948 C CA . ALA A 1 110 ? 23.536 -4.162 -27.868 1.00 95.75 110 ALA A CA 1
ATOM 949 C C . ALA A 1 110 ? 23.143 -3.551 -29.226 1.00 95.75 110 ALA A C 1
ATOM 951 O O . ALA A 1 110 ? 23.369 -4.158 -30.275 1.00 95.75 110 ALA A O 1
ATOM 952 N N . LEU A 1 111 ? 22.598 -2.330 -29.226 1.00 95.19 111 LEU A N 1
ATOM 953 C CA . LEU A 1 111 ? 22.258 -1.609 -30.452 1.00 95.19 111 LEU A CA 1
ATOM 954 C C . LEU A 1 111 ? 23.506 -1.289 -31.289 1.00 95.19 111 LEU A C 1
ATOM 956 O O . LEU A 1 111 ? 23.478 -1.423 -32.513 1.00 95.19 111 LEU A O 1
ATOM 960 N N . GLN A 1 112 ? 24.600 -0.881 -30.643 1.00 95.06 112 GLN A N 1
ATOM 961 C CA . GLN A 1 112 ? 25.863 -0.589 -31.318 1.00 95.06 112 GLN A CA 1
ATOM 962 C C . GLN A 1 112 ? 26.458 -1.837 -31.981 1.00 95.06 112 GLN A C 1
ATOM 964 O O . GLN A 1 112 ? 26.921 -1.750 -33.121 1.00 95.06 112 GLN A O 1
ATOM 969 N N . GLN A 1 113 ? 26.404 -2.993 -31.311 1.00 94.44 113 GLN A N 1
ATOM 970 C CA . GLN A 1 113 ? 26.889 -4.256 -31.877 1.00 94.44 113 GLN A CA 1
ATOM 971 C C . GLN A 1 113 ? 26.061 -4.688 -33.090 1.00 94.44 113 GLN A C 1
ATOM 973 O O . GLN A 1 113 ? 26.626 -4.908 -34.159 1.00 94.44 113 GLN A O 1
ATOM 978 N N . LYS A 1 114 ? 24.725 -4.657 -32.992 1.00 93.75 114 LYS A N 1
ATOM 979 C CA . LYS A 1 114 ? 23.847 -4.956 -34.138 1.00 93.75 114 LYS A CA 1
ATOM 980 C C . LYS A 1 114 ? 24.106 -4.039 -35.335 1.00 93.75 114 LYS A C 1
ATOM 982 O O . LYS A 1 114 ? 24.118 -4.499 -36.473 1.00 93.75 114 LYS A O 1
ATOM 987 N N . LYS A 1 115 ? 24.345 -2.741 -35.099 1.00 92.19 115 LYS A N 1
ATOM 988 C CA . LYS A 1 115 ? 24.718 -1.796 -36.167 1.00 92.19 115 LYS A CA 1
ATOM 989 C C . LYS A 1 115 ? 26.047 -2.172 -36.830 1.00 92.19 115 LYS A C 1
ATOM 991 O O . LYS A 1 115 ? 26.154 -2.079 -38.050 1.00 92.19 115 LYS A O 1
ATOM 996 N N . ARG A 1 116 ? 27.048 -2.598 -36.050 1.00 92.31 116 ARG A N 1
ATOM 997 C CA . ARG A 1 116 ? 28.347 -3.057 -36.573 1.00 92.31 116 ARG A CA 1
ATOM 998 C C . ARG A 1 116 ? 28.217 -4.334 -37.401 1.00 92.31 116 ARG A C 1
ATOM 1000 O O . ARG A 1 116 ? 28.775 -4.391 -38.491 1.00 92.31 116 ARG A O 1
ATOM 1007 N N . GLU A 1 117 ? 27.463 -5.317 -36.919 1.00 91.31 117 GLU A N 1
ATOM 1008 C CA . GLU A 1 117 ? 27.192 -6.574 -37.632 1.00 91.31 117 GLU A CA 1
ATOM 1009 C C . GLU A 1 117 ? 26.451 -6.331 -38.957 1.00 91.31 117 GLU A C 1
ATOM 1011 O O . GLU A 1 117 ? 26.840 -6.858 -40.003 1.00 91.31 117 GLU A O 1
ATOM 1016 N N . ALA A 1 118 ? 25.431 -5.467 -38.948 1.00 90.00 118 ALA A N 1
ATOM 1017 C CA . ALA A 1 118 ? 24.718 -5.059 -40.159 1.00 90.00 118 ALA A CA 1
ATOM 1018 C C . ALA A 1 118 ? 25.648 -4.356 -41.167 1.00 90.00 118 ALA A C 1
ATOM 1020 O O . ALA A 1 118 ? 25.628 -4.662 -42.356 1.00 90.00 118 ALA A O 1
ATOM 1021 N N . ALA A 1 119 ? 26.518 -3.453 -40.704 1.00 89.56 119 ALA A N 1
ATOM 1022 C CA . ALA A 1 119 ? 27.493 -2.790 -41.570 1.00 89.56 119 ALA A CA 1
ATOM 1023 C C . ALA A 1 119 ? 28.533 -3.769 -42.153 1.00 89.56 119 ALA A C 1
ATOM 1025 O O . ALA A 1 119 ? 28.904 -3.652 -43.322 1.00 89.56 119 ALA A O 1
ATOM 1026 N N . ALA A 1 120 ? 28.992 -4.745 -41.364 1.00 88.12 120 ALA A N 1
ATOM 1027 C CA . ALA A 1 120 ? 29.938 -5.764 -41.815 1.00 88.12 120 ALA A CA 1
ATOM 1028 C C . ALA A 1 120 ? 29.318 -6.706 -4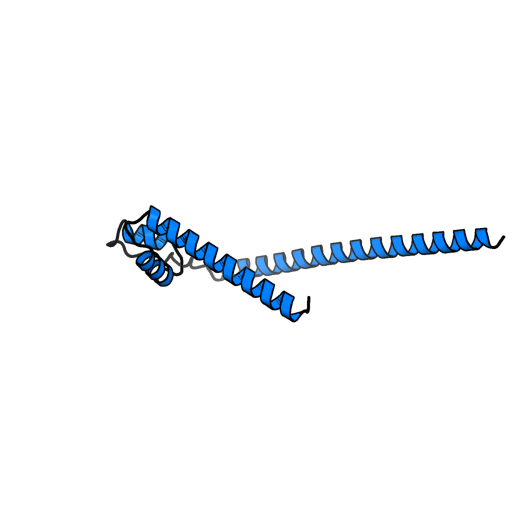2.861 1.00 88.12 120 ALA A C 1
ATOM 1030 O O . ALA A 1 120 ? 29.941 -6.978 -43.886 1.00 88.12 120 ALA A O 1
ATOM 1031 N N . SER A 1 121 ? 28.079 -7.154 -42.642 1.00 86.50 121 SER A N 1
ATOM 1032 C CA . SER A 1 121 ? 27.348 -7.996 -43.602 1.00 86.50 121 SER A CA 1
ATOM 1033 C C . SER A 1 121 ? 27.042 -7.266 -44.915 1.00 86.50 121 SER A C 1
ATOM 1035 O O . SER A 1 121 ? 27.242 -7.841 -45.982 1.00 86.50 121 SER A O 1
ATOM 1037 N N . LEU A 1 122 ? 26.672 -5.980 -44.869 1.00 79.62 122 LEU A N 1
ATOM 1038 C CA . LEU A 1 122 ? 26.527 -5.144 -46.070 1.00 79.62 122 LEU A CA 1
ATOM 1039 C C . LEU A 1 122 ? 27.839 -5.029 -46.858 1.00 79.62 122 LEU A C 1
ATOM 1041 O O . LEU A 1 122 ? 27.832 -5.164 -48.077 1.00 79.62 122 LEU A O 1
ATOM 1045 N N . LYS A 1 123 ? 28.975 -4.824 -46.180 1.00 77.94 123 LYS A N 1
ATOM 1046 C CA . LYS A 1 123 ? 30.287 -4.707 -46.839 1.00 77.94 123 LYS A CA 1
ATOM 1047 C C . LYS A 1 123 ? 30.727 -6.006 -47.526 1.00 77.94 123 LYS A C 1
ATOM 1049 O O . LYS A 1 123 ? 31.405 -5.944 -48.547 1.00 77.94 123 LYS A O 1
ATOM 1054 N N . ASN A 1 124 ? 30.344 -7.157 -46.978 1.00 72.75 124 ASN A N 1
ATOM 1055 C CA . ASN A 1 124 ? 30.656 -8.463 -47.559 1.00 72.75 124 ASN A CA 1
ATOM 1056 C C . ASN A 1 124 ? 29.761 -8.810 -48.760 1.00 72.75 124 ASN A C 1
ATOM 1058 O O . ASN A 1 124 ? 30.228 -9.497 -49.655 1.00 72.75 124 ASN A O 1
ATOM 1062 N N . ASN A 1 125 ? 28.527 -8.299 -48.816 1.00 67.62 125 ASN A N 1
ATOM 1063 C CA . ASN A 1 125 ? 27.600 -8.516 -49.938 1.00 67.62 125 ASN A CA 1
ATOM 1064 C C . ASN A 1 125 ? 27.833 -7.585 -51.145 1.00 67.62 125 ASN A C 1
ATOM 1066 O O . ASN A 1 125 ? 27.167 -7.735 -52.164 1.00 67.62 125 ASN A O 1
ATOM 1070 N N . ILE A 1 126 ? 28.726 -6.597 -51.025 1.00 63.53 126 ILE A N 1
ATOM 1071 C CA . ILE A 1 126 ? 29.080 -5.643 -52.097 1.00 63.53 126 ILE A CA 1
ATOM 1072 C C . ILE A 1 126 ? 30.412 -6.038 -52.779 1.00 63.53 126 ILE A C 1
ATOM 1074 O O . ILE A 1 126 ? 30.869 -5.355 -53.693 1.00 63.53 126 ILE A O 1
ATOM 1078 N N . LYS A 1 127 ? 31.048 -7.136 -52.348 1.00 47.69 127 LYS A N 1
ATOM 1079 C CA . LYS A 1 127 ? 32.254 -7.697 -52.972 1.00 47.69 127 LYS A CA 1
ATOM 1080 C C . LYS A 1 127 ? 31.940 -8.878 -53.875 1.00 47.69 127 LYS A C 1
ATOM 1082 O O . LYS A 1 127 ? 31.051 -9.670 -53.503 1.00 47.69 127 LYS A O 1
#

pLDDT: mean 89.01, std 9.52, range [47.69, 97.38]

Foldseek 3Di:
DDPVVVVVVVVVVVVVVVVVVLVVLLVVLVVLAVDDSVRSSVVCVVVVNPSVVSSVCRVCVPDDPDPPPPPPQDPVRVVVVVVVVVVVVVVVVVVVVVVVVVVVVVVVVVVVVVVVVVVVVVVVVVD

Radius of gyration: 29.15 Å; chains: 1; bounding box: 62×30×80 Å